Protein AF-A0A4V2ABT2-F1 (afdb_monomer_lite)

Radius of gyration: 16.02 Å; chains: 1; bounding box: 41×22×41 Å

Secondary structure (DSSP, 8-state):
------HHHHHHHHHHHHHHHHHHHHHHHHHHHHHHHHHHTT---HHHHHHHHHHHHHHHHHHHHHHHHHHHHTTPPPPTHHHHHHHHHHHHHHHHTGGGHHHHHHHHHHHHHHHHHHHH-

pLDDT: mean 80.33, std 8.68, range [45.38, 91.12]

Structure (mmCIF, N/CA/C/O backbone):
data_AF-A0A4V2ABT2-F1
#
_entry.id   AF-A0A4V2ABT2-F1
#
loop_
_atom_site.group_PDB
_atom_site.id
_atom_site.type_symbol
_atom_site.label_atom_id
_atom_site.label_alt_id
_atom_site.label_comp_id
_atom_site.label_asym_id
_atom_site.label_entity_id
_atom_site.label_seq_id
_atom_site.pdbx_PDB_ins_code
_atom_site.Cartn_x
_atom_site.Cartn_y
_atom_site.Cartn_z
_atom_site.occupancy
_atom_site.B_iso_or_equiv
_atom_site.auth_seq_id
_atom_site.auth_comp_id
_atom_site.auth_asym_id
_atom_site.auth_atom_id
_atom_site.pdbx_PDB_model_num
ATOM 1 N N . MET A 1 1 ? -20.644 8.570 15.330 1.00 45.38 1 MET A N 1
ATOM 2 C CA . MET A 1 1 ? -19.907 7.535 16.089 1.00 45.38 1 MET A CA 1
ATOM 3 C C . MET A 1 1 ? -19.224 6.595 15.109 1.00 45.38 1 MET A C 1
ATOM 5 O O . MET A 1 1 ? -19.894 6.134 14.195 1.00 45.38 1 MET A O 1
ATOM 9 N N . VAL A 1 2 ? -17.920 6.341 15.242 1.00 54.75 2 VAL A N 1
ATOM 10 C CA . VAL A 1 2 ? -17.276 5.230 14.516 1.00 54.75 2 VAL A CA 1
ATOM 11 C C . VAL A 1 2 ? -17.695 3.958 15.249 1.00 54.75 2 VAL A C 1
ATOM 13 O O . VAL A 1 2 ? -17.434 3.848 16.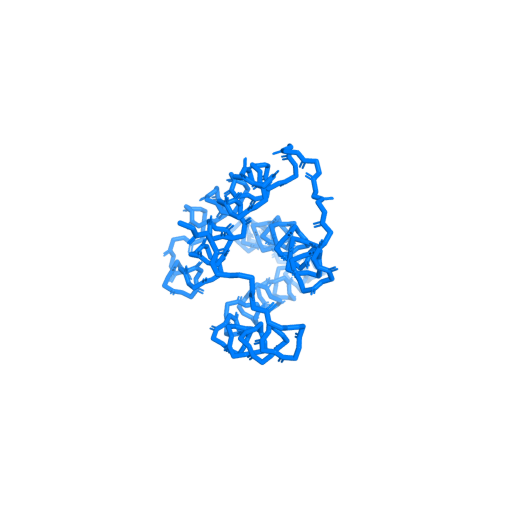444 1.00 54.75 2 VAL A O 1
ATOM 16 N N . LYS A 1 3 ? -18.412 3.040 14.587 1.00 57.53 3 LYS A N 1
ATOM 17 C CA . LYS A 1 3 ? -18.742 1.746 15.200 1.00 57.53 3 LYS A CA 1
ATOM 18 C C . LYS A 1 3 ? -17.431 1.011 15.474 1.00 57.53 3 LYS A C 1
ATOM 20 O O . LYS A 1 3 ? -16.663 0.753 14.551 1.00 57.53 3 LYS A O 1
ATOM 25 N N . ILE A 1 4 ? -17.172 0.706 16.742 1.00 63.09 4 ILE A N 1
ATOM 26 C CA . ILE A 1 4 ? -16.046 -0.134 17.139 1.00 63.09 4 ILE A CA 1
ATOM 27 C C . ILE A 1 4 ? -16.439 -1.563 16.767 1.00 63.09 4 ILE A C 1
ATOM 29 O O . ILE A 1 4 ? -17.226 -2.201 17.459 1.00 63.09 4 ILE A O 1
ATOM 33 N N . TYR A 1 5 ? -15.963 -2.032 15.616 1.00 66.62 5 TYR A N 1
ATOM 34 C CA . TYR A 1 5 ? -16.140 -3.423 15.209 1.00 66.62 5 TYR A CA 1
ATOM 35 C C . TYR A 1 5 ? -15.304 -4.338 16.103 1.00 66.62 5 TYR A C 1
ATOM 37 O O . TYR A 1 5 ? -14.188 -3.963 16.481 1.00 66.62 5 TYR A O 1
ATOM 45 N N . THR A 1 6 ? -15.830 -5.531 16.391 1.00 80.69 6 THR A N 1
ATOM 46 C CA . THR A 1 6 ? -15.072 -6.611 17.033 1.00 80.69 6 THR A CA 1
ATOM 47 C C . THR A 1 6 ? -13.847 -6.977 16.181 1.00 80.69 6 THR A C 1
ATOM 49 O O . THR A 1 6 ? -13.900 -6.837 14.952 1.00 80.69 6 THR A O 1
ATOM 52 N N . PRO A 1 7 ? -12.740 -7.430 16.796 1.00 76.38 7 PRO A N 1
ATOM 53 C CA . PRO A 1 7 ? -11.508 -7.765 16.075 1.00 76.38 7 PRO A CA 1
ATOM 54 C C . PRO A 1 7 ? -11.745 -8.789 14.952 1.00 76.38 7 PRO A C 1
ATOM 56 O O . PRO A 1 7 ? -11.297 -8.576 13.826 1.00 76.38 7 PRO A O 1
ATOM 59 N N . ASP A 1 8 ? -12.572 -9.813 15.193 1.00 81.19 8 ASP A N 1
ATOM 60 C CA . ASP A 1 8 ? -12.925 -10.830 14.188 1.00 81.19 8 ASP A CA 1
ATOM 61 C C . ASP A 1 8 ? -13.586 -10.243 12.934 1.00 81.19 8 ASP A C 1
ATOM 63 O O . ASP A 1 8 ? -13.349 -10.689 11.808 1.00 81.19 8 ASP A O 1
ATOM 67 N N . LEU A 1 9 ? -14.431 -9.226 13.112 1.00 85.69 9 LEU A N 1
ATOM 68 C CA . LEU A 1 9 ? -15.119 -8.573 12.006 1.00 85.69 9 LEU A CA 1
ATOM 69 C C . LEU A 1 9 ? -14.163 -7.673 11.212 1.00 85.69 9 LEU A C 1
ATOM 71 O O . LEU A 1 9 ? -14.255 -7.633 9.985 1.00 85.69 9 LEU A O 1
ATOM 75 N N . ARG A 1 10 ? -13.211 -7.002 11.877 1.00 82.69 10 ARG A N 1
ATOM 76 C CA . ARG A 1 10 ? -12.170 -6.209 11.198 1.00 82.69 10 ARG A CA 1
ATOM 77 C C . ARG A 1 10 ? -11.269 -7.083 10.338 1.00 82.69 10 ARG A C 1
ATOM 79 O O . ARG A 1 10 ? -10.990 -6.703 9.206 1.00 82.69 10 ARG A O 1
ATOM 86 N N . ILE A 1 11 ? -10.882 -8.263 10.824 1.00 87.56 11 ILE A N 1
ATOM 87 C CA . ILE A 1 11 ? -10.082 -9.223 10.048 1.00 87.56 11 ILE A CA 1
ATOM 88 C C . ILE A 1 11 ? -10.837 -9.653 8.785 1.00 87.56 11 ILE A C 1
ATOM 90 O O . ILE A 1 11 ? -10.279 -9.593 7.692 1.00 87.56 11 ILE A O 1
ATOM 94 N N . LYS A 1 12 ? -12.121 -10.016 8.898 1.00 88.31 12 LYS A N 1
ATOM 95 C CA . LYS A 1 12 ? -12.942 -10.420 7.739 1.00 88.31 12 LYS A CA 1
ATOM 96 C C . LYS A 1 12 ? -13.102 -9.300 6.711 1.00 88.31 12 LYS A C 1
ATOM 98 O O . LYS A 1 12 ? -12.951 -9.545 5.517 1.00 88.31 12 LYS A O 1
ATOM 103 N N . ILE A 1 13 ? -13.375 -8.077 7.170 1.00 88.31 13 ILE A N 1
ATOM 104 C CA . ILE A 1 13 ? -13.460 -6.895 6.298 1.00 88.31 13 ILE A CA 1
ATOM 105 C C . ILE A 1 13 ? -12.109 -6.642 5.625 1.00 88.31 13 ILE A C 1
ATOM 107 O O . ILE A 1 13 ? -12.062 -6.436 4.416 1.00 88.31 13 ILE A O 1
ATOM 111 N N . SER A 1 14 ? -11.019 -6.702 6.393 1.00 88.25 14 SER A N 1
ATOM 112 C CA . SER A 1 14 ? -9.660 -6.530 5.885 1.00 88.25 14 SER A CA 1
ATOM 113 C C . SER A 1 14 ? -9.362 -7.531 4.773 1.00 88.25 14 SER A C 1
ATOM 115 O O . SER A 1 14 ? -9.011 -7.124 3.671 1.00 88.25 14 SER A O 1
ATOM 117 N N . LEU A 1 15 ? -9.592 -8.825 5.016 1.00 88.94 15 LEU A N 1
ATOM 118 C CA . LEU A 1 15 ? -9.398 -9.880 4.021 1.00 88.94 15 LEU A CA 1
ATOM 119 C C . LEU A 1 15 ? -10.232 -9.633 2.761 1.00 88.94 15 LEU A C 1
ATOM 121 O O . LEU A 1 15 ? -9.695 -9.698 1.659 1.00 88.94 15 LEU A O 1
ATOM 125 N N . GLY A 1 16 ? -11.516 -9.297 2.914 1.00 89.56 16 GLY A N 1
ATOM 126 C CA . GLY A 1 16 ? -12.391 -8.986 1.783 1.00 89.56 16 GLY A CA 1
ATOM 127 C C . GLY A 1 16 ? -11.870 -7.822 0.936 1.00 89.56 16 GLY A C 1
ATOM 128 O O . GLY A 1 16 ? -11.843 -7.916 -0.288 1.00 89.56 16 GLY A O 1
ATOM 129 N N . ILE A 1 17 ? -11.391 -6.753 1.574 1.00 89.12 17 ILE A N 1
ATOM 130 C CA . ILE A 1 17 ? -10.810 -5.602 0.871 1.00 89.12 17 ILE A CA 1
ATOM 131 C C . ILE A 1 17 ? -9.477 -5.980 0.214 1.00 89.12 17 ILE A C 1
ATOM 133 O O . ILE A 1 17 ? -9.245 -5.622 -0.939 1.00 89.12 17 ILE A O 1
ATOM 137 N N . TRP A 1 18 ? -8.625 -6.753 0.891 1.00 89.88 18 TRP A N 1
ATOM 138 C CA . TRP A 1 18 ? -7.358 -7.238 0.339 1.00 89.88 18 TRP A CA 1
ATOM 139 C C . TRP A 1 18 ? -7.549 -8.101 -0.910 1.00 89.88 18 TRP A C 1
ATOM 141 O O . TRP A 1 18 ? -6.776 -7.956 -1.855 1.00 89.88 18 TRP A O 1
ATOM 151 N N . PHE A 1 19 ? -8.603 -8.918 -0.972 1.00 90.62 19 PHE A N 1
ATOM 152 C CA . PHE A 1 19 ? -8.967 -9.652 -2.190 1.00 90.62 19 PHE A CA 1
ATOM 153 C C . PHE A 1 19 ? -9.279 -8.720 -3.366 1.00 90.62 19 PHE A C 1
ATOM 155 O O . PHE A 1 19 ? -8.850 -8.987 -4.487 1.00 90.62 19 PHE A O 1
ATOM 162 N N . VAL A 1 20 ? -9.973 -7.606 -3.118 1.00 88.50 20 VAL A N 1
ATOM 163 C CA . VAL A 1 20 ? -10.273 -6.596 -4.150 1.00 88.50 20 VAL A CA 1
ATOM 164 C C . VAL A 1 20 ? -9.019 -5.805 -4.544 1.00 88.50 20 VAL A C 1
ATOM 166 O O . VAL A 1 20 ? -8.867 -5.412 -5.698 1.00 88.50 20 VAL A O 1
ATOM 169 N N . CYS A 1 21 ? -8.096 -5.596 -3.605 1.00 88.38 21 CYS A N 1
ATOM 170 C CA . CYS A 1 21 ? -6.818 -4.922 -3.832 1.00 88.38 21 CYS A CA 1
ATOM 171 C C . CYS A 1 21 ? -5.774 -5.812 -4.535 1.00 88.38 21 CYS A C 1
ATOM 173 O O . CYS A 1 21 ? -4.824 -5.289 -5.119 1.00 88.38 21 CYS A O 1
ATOM 175 N N . LEU A 1 22 ? -5.937 -7.139 -4.510 1.00 87.38 22 LEU A N 1
ATOM 176 C CA . LEU A 1 22 ? -4.960 -8.105 -5.022 1.00 87.38 22 LEU A CA 1
ATOM 177 C C . LEU A 1 22 ? -4.565 -7.881 -6.496 1.00 87.38 22 LEU A C 1
ATOM 179 O O . LEU A 1 22 ? -3.367 -7.894 -6.777 1.00 87.38 22 LEU A O 1
ATOM 183 N N . PRO A 1 23 ? -5.494 -7.622 -7.442 1.00 86.12 23 PRO A N 1
ATOM 184 C CA . PRO A 1 23 ? -5.130 -7.362 -8.836 1.00 86.12 23 PRO A CA 1
ATOM 185 C C . PRO A 1 23 ? -4.196 -6.158 -8.984 1.00 86.12 23 PRO A C 1
ATOM 187 O O . PRO A 1 23 ? -3.253 -6.192 -9.766 1.00 86.12 23 PRO A O 1
ATOM 190 N N . SER A 1 24 ? -4.420 -5.117 -8.182 1.00 84.12 24 SER A N 1
ATOM 191 C CA . SER A 1 24 ? -3.578 -3.921 -8.144 1.00 84.12 24 SER A CA 1
ATOM 192 C C . SER A 1 24 ? -2.158 -4.235 -7.690 1.00 84.12 24 SER A C 1
ATOM 194 O O . SER A 1 24 ? -1.184 -3.841 -8.331 1.00 84.12 24 SER A O 1
ATOM 196 N N . LEU A 1 25 ? -2.042 -5.014 -6.610 1.00 84.56 25 LEU A N 1
ATOM 197 C CA . LEU A 1 25 ? -0.754 -5.446 -6.081 1.00 84.56 25 LEU A CA 1
ATOM 198 C C . LEU A 1 25 ? -0.003 -6.306 -7.106 1.00 84.56 25 LEU A C 1
ATOM 200 O O . LEU A 1 25 ? 1.194 -6.114 -7.310 1.00 84.56 25 LEU A O 1
ATOM 204 N N . LEU A 1 26 ? -0.706 -7.213 -7.791 1.00 85.06 26 LEU A N 1
ATOM 205 C CA . LEU A 1 26 ? -0.124 -8.047 -8.843 1.00 85.06 26 LEU A CA 1
ATOM 206 C C . LEU A 1 26 ? 0.412 -7.208 -10.006 1.00 85.06 26 LEU A C 1
ATOM 208 O O . LEU A 1 26 ? 1.520 -7.471 -10.464 1.00 85.06 26 LEU A O 1
ATOM 212 N N . VAL A 1 27 ? -0.310 -6.173 -10.446 1.00 81.88 27 VAL A N 1
ATOM 213 C CA . VAL A 1 27 ? 0.174 -5.256 -11.494 1.00 81.88 27 VAL A CA 1
ATOM 214 C C . VAL A 1 27 ? 1.460 -4.546 -11.056 1.00 81.88 27 VAL A C 1
ATOM 216 O O . VAL A 1 27 ? 2.419 -4.507 -11.828 1.00 81.88 27 VAL A O 1
ATOM 219 N N . SER A 1 28 ? 1.532 -4.054 -9.814 1.00 80.00 28 SER A N 1
ATOM 220 C CA . SER A 1 28 ? 2.756 -3.447 -9.266 1.00 80.00 28 SER A CA 1
ATOM 221 C C . SER A 1 28 ? 3.937 -4.428 -9.233 1.00 80.00 28 SER A C 1
ATOM 223 O O . SER A 1 28 ? 5.052 -4.057 -9.603 1.00 80.00 28 SER A O 1
ATOM 225 N N . VAL A 1 29 ? 3.710 -5.681 -8.824 1.00 83.44 29 VAL A N 1
ATOM 226 C CA . VAL A 1 29 ? 4.761 -6.714 -8.728 1.00 83.44 29 VAL A CA 1
ATOM 227 C C . VAL A 1 29 ? 5.227 -7.183 -10.108 1.00 83.44 29 VAL A C 1
ATOM 229 O O . VAL A 1 29 ? 6.429 -7.292 -10.346 1.00 83.44 29 VAL A O 1
ATOM 232 N N . VAL A 1 30 ? 4.305 -7.429 -11.038 1.00 83.12 30 VAL A N 1
ATOM 233 C CA . VAL A 1 30 ? 4.648 -7.814 -12.415 1.00 83.12 30 VAL A CA 1
ATOM 234 C C . VAL A 1 30 ? 5.397 -6.677 -13.107 1.00 83.12 30 VAL A C 1
ATOM 236 O O . VAL A 1 30 ? 6.430 -6.916 -13.730 1.00 83.12 30 VAL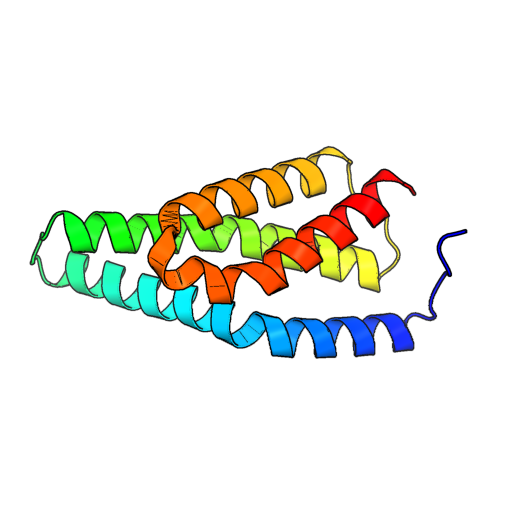 A O 1
ATOM 239 N N . GLY A 1 31 ? 4.942 -5.433 -12.943 1.00 76.62 31 GLY A N 1
ATOM 240 C CA . GLY A 1 31 ? 5.632 -4.261 -13.477 1.00 76.62 31 GLY A CA 1
ATOM 241 C C . GLY A 1 31 ? 7.047 -4.087 -12.911 1.00 76.62 31 GLY A C 1
ATOM 242 O O . GLY A 1 31 ? 7.971 -3.785 -13.665 1.00 76.62 31 GLY A O 1
ATOM 243 N N . LEU A 1 32 ? 7.255 -4.377 -11.618 1.00 79.25 32 LEU A N 1
ATOM 244 C CA . LEU A 1 32 ? 8.593 -4.441 -11.023 1.00 79.25 32 LEU A CA 1
ATOM 245 C C . LEU A 1 32 ? 9.465 -5.491 -11.726 1.00 79.25 32 LEU A C 1
ATOM 247 O O . LEU A 1 32 ? 10.584 -5.179 -12.127 1.00 79.25 32 LEU A O 1
ATOM 251 N N . MET A 1 33 ? 8.974 -6.727 -11.866 1.00 82.31 33 MET A N 1
ATOM 252 C CA . MET A 1 33 ? 9.741 -7.822 -12.474 1.00 82.31 33 MET A CA 1
ATOM 253 C C . MET A 1 33 ? 10.131 -7.510 -13.919 1.00 82.31 33 MET A C 1
ATOM 255 O O . MET A 1 33 ? 11.279 -7.731 -14.303 1.00 82.31 33 MET A O 1
ATOM 259 N N . LEU A 1 34 ? 9.204 -6.949 -14.699 1.00 77.62 34 LEU A N 1
ATOM 260 C CA . LEU A 1 34 ? 9.462 -6.519 -16.073 1.00 77.62 34 LEU A CA 1
ATOM 261 C C . LEU A 1 34 ? 10.487 -5.378 -16.126 1.00 77.62 34 LEU A C 1
ATOM 263 O O . LEU A 1 34 ? 11.401 -5.419 -16.948 1.00 77.62 34 LEU A O 1
ATOM 267 N N . GLY A 1 35 ? 10.391 -4.401 -15.220 1.00 74.62 35 GLY A N 1
ATOM 268 C CA . GLY A 1 35 ? 11.359 -3.308 -15.113 1.00 74.62 35 GLY A CA 1
ATOM 269 C C . GLY A 1 35 ? 12.767 -3.786 -14.755 1.00 74.62 35 GLY A C 1
ATOM 270 O O . GLY A 1 35 ? 13.743 -3.383 -15.386 1.00 74.62 35 GLY A O 1
ATOM 271 N N . VAL A 1 36 ? 12.883 -4.695 -13.783 1.00 80.94 36 VAL A N 1
ATOM 272 C CA . VAL A 1 36 ? 14.166 -5.307 -13.404 1.00 80.94 36 VAL A CA 1
ATOM 273 C C . VAL A 1 36 ? 14.733 -6.136 -14.559 1.00 80.94 36 VAL A C 1
ATOM 275 O O . VAL A 1 36 ? 15.911 -5.994 -14.882 1.00 80.94 36 VAL A O 1
ATOM 278 N N . ALA A 1 37 ? 13.913 -6.955 -15.223 1.00 80.00 37 ALA A N 1
ATOM 279 C CA . ALA A 1 37 ? 14.341 -7.749 -16.375 1.00 80.00 37 ALA A CA 1
ATOM 280 C C . ALA A 1 37 ? 14.864 -6.869 -17.524 1.00 80.00 37 ALA A C 1
ATOM 282 O O . ALA A 1 37 ? 15.908 -7.178 -18.105 1.00 80.00 37 ALA A O 1
ATOM 283 N N . ALA A 1 38 ? 14.204 -5.739 -17.800 1.00 74.12 38 ALA A N 1
ATOM 284 C CA . ALA A 1 38 ? 14.659 -4.772 -18.797 1.00 74.12 38 ALA A CA 1
ATOM 285 C C . ALA A 1 38 ? 16.047 -4.201 -18.448 1.00 74.12 38 ALA A C 1
ATOM 287 O O . ALA A 1 38 ? 16.945 -4.228 -19.292 1.00 74.12 38 ALA A O 1
ATOM 288 N N . ILE A 1 39 ? 16.268 -3.798 -17.190 1.00 73.88 39 ILE A N 1
ATOM 289 C CA . ILE A 1 39 ? 17.567 -3.290 -16.709 1.00 73.88 39 ILE A CA 1
ATOM 290 C C . ILE A 1 39 ? 18.669 -4.350 -16.863 1.00 73.88 39 ILE A C 1
ATOM 292 O O . ILE A 1 39 ? 19.747 -4.060 -17.387 1.00 73.88 39 ILE A O 1
ATOM 296 N N . VAL A 1 40 ? 18.400 -5.589 -16.437 1.00 81.06 40 VAL A N 1
ATOM 297 C CA . VAL A 1 40 ? 19.365 -6.703 -16.493 1.00 81.06 40 VAL A CA 1
ATOM 298 C C . VAL A 1 40 ? 19.724 -7.063 -17.937 1.00 81.06 40 VAL A C 1
ATOM 300 O O . VAL A 1 40 ? 20.886 -7.343 -18.234 1.00 81.06 40 VAL A O 1
ATOM 303 N N . SER A 1 41 ? 18.755 -7.011 -18.852 1.00 79.00 41 SER A N 1
ATOM 304 C CA . SER A 1 41 ? 18.956 -7.343 -20.268 1.00 79.00 41 SER A CA 1
ATOM 305 C C . SER A 1 41 ? 19.781 -6.311 -21.055 1.00 79.00 41 SER A C 1
ATOM 307 O O . SER A 1 41 ? 20.068 -6.535 -22.230 1.00 79.00 41 SER A O 1
ATOM 309 N N . LYS A 1 42 ? 20.167 -5.179 -20.437 1.00 70.56 42 LYS A N 1
ATOM 310 C CA . LYS A 1 42 ? 20.803 -4.012 -21.085 1.00 70.56 42 LYS A CA 1
ATOM 311 C C . LYS A 1 42 ? 20.007 -3.424 -22.260 1.00 70.56 42 LYS A C 1
ATOM 313 O O . LYS A 1 42 ? 20.521 -2.552 -22.960 1.00 70.56 42 LYS A O 1
ATOM 318 N N . GLN A 1 43 ? 18.756 -3.836 -22.457 1.00 67.00 43 GLN A N 1
ATOM 319 C CA . GLN A 1 43 ? 17.814 -3.150 -23.332 1.00 67.00 43 GLN A CA 1
ATOM 320 C C . GLN A 1 43 ? 17.311 -1.907 -22.595 1.00 67.00 43 GLN A C 1
ATOM 322 O O . GLN A 1 43 ? 16.233 -1.891 -22.005 1.00 67.00 43 GLN A O 1
ATOM 327 N N . PHE A 1 44 ? 18.150 -0.870 -22.579 1.00 64.06 44 PHE A N 1
ATOM 328 C CA . PHE A 1 44 ? 17.814 0.440 -22.028 1.00 64.06 44 PHE A CA 1
ATOM 329 C C . PHE A 1 44 ? 16.874 1.176 -22.985 1.00 64.06 44 PHE A C 1
ATOM 331 O O . PHE A 1 44 ? 17.245 2.137 -23.655 1.00 64.06 44 PHE A O 1
ATOM 338 N N . ASP A 1 45 ? 15.634 0.707 -23.048 1.00 72.25 45 ASP A N 1
ATOM 339 C CA . ASP A 1 45 ? 14.536 1.565 -23.453 1.00 72.25 45 ASP A CA 1
ATOM 340 C C . ASP A 1 45 ? 14.194 2.466 -22.256 1.00 72.25 45 ASP A C 1
ATOM 342 O O . ASP A 1 45 ? 13.845 1.987 -21.170 1.00 72.25 45 ASP A O 1
ATOM 346 N N . ASN A 1 46 ? 14.322 3.783 -22.440 1.00 73.81 46 ASN A N 1
ATOM 347 C CA . ASN A 1 46 ? 13.997 4.777 -21.414 1.00 73.81 46 ASN A CA 1
ATOM 348 C C . ASN A 1 46 ? 12.576 4.578 -20.864 1.00 73.81 46 ASN A C 1
ATOM 350 O O . ASN A 1 46 ? 12.337 4.820 -19.680 1.00 73.81 46 ASN A O 1
ATOM 354 N N . SER A 1 47 ? 11.642 4.095 -21.688 1.00 72.56 47 SER A N 1
ATOM 355 C CA . SER A 1 47 ? 10.270 3.813 -21.260 1.00 72.56 47 SER A CA 1
ATOM 356 C C . SER A 1 47 ? 10.186 2.639 -20.273 1.00 72.56 47 SER A C 1
ATOM 358 O O . SER A 1 47 ? 9.492 2.737 -19.257 1.00 72.56 47 SER A O 1
ATOM 360 N N . ALA A 1 48 ? 10.941 1.562 -20.505 1.00 70.62 48 ALA A N 1
ATOM 361 C CA . ALA A 1 48 ? 10.979 0.386 -19.637 1.00 70.62 48 ALA A CA 1
ATOM 362 C C . ALA A 1 48 ? 11.659 0.693 -18.296 1.00 70.62 48 ALA A C 1
ATOM 364 O O . ALA A 1 48 ? 11.175 0.268 -17.244 1.00 70.62 48 ALA A O 1
ATOM 365 N N . PHE A 1 49 ? 12.729 1.496 -18.316 1.00 72.81 49 PHE A N 1
ATOM 366 C CA . PHE A 1 49 ? 13.391 1.970 -17.100 1.00 72.81 49 PHE A CA 1
ATOM 367 C C . PHE A 1 49 ? 12.461 2.844 -16.244 1.00 72.81 49 PHE A C 1
ATOM 369 O O . PHE A 1 49 ? 12.310 2.596 -15.046 1.00 72.81 49 PHE A O 1
ATOM 376 N N . LEU A 1 50 ? 11.789 3.830 -16.854 1.00 74.19 50 LEU A N 1
ATOM 377 C CA . LEU A 1 50 ? 10.835 4.700 -16.154 1.00 74.19 50 LEU A CA 1
ATOM 378 C C . LEU A 1 50 ? 9.641 3.913 -15.600 1.00 74.19 50 LEU A C 1
ATOM 380 O O . LEU A 1 50 ? 9.211 4.168 -14.475 1.00 74.19 50 LEU A O 1
ATOM 384 N N . THR A 1 51 ? 9.145 2.926 -16.349 1.00 72.12 51 THR A N 1
ATOM 385 C CA . THR A 1 51 ? 8.065 2.036 -15.895 1.00 72.12 51 THR A CA 1
ATOM 386 C C . THR A 1 51 ? 8.511 1.187 -14.706 1.00 72.12 51 THR A C 1
ATOM 388 O O . THR A 1 51 ? 7.811 1.130 -13.696 1.00 72.12 51 THR A O 1
ATOM 391 N N . GLY A 1 52 ? 9.706 0.592 -14.772 1.00 70.75 52 GLY A N 1
ATOM 392 C CA . G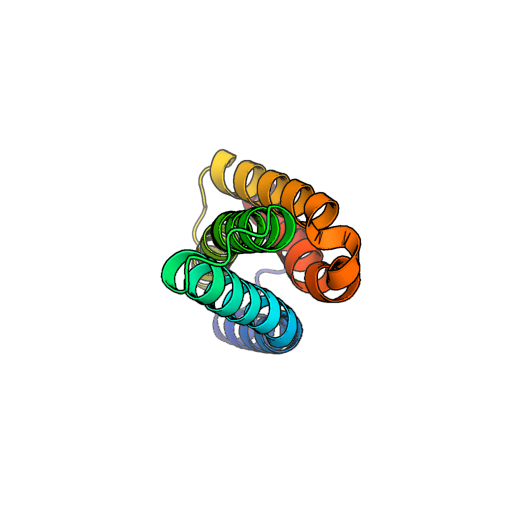LY A 1 52 ? 10.283 -0.162 -13.661 1.00 70.75 52 GLY A CA 1
ATOM 393 C C . GLY A 1 52 ? 10.455 0.687 -12.401 1.00 70.75 52 GLY A C 1
ATOM 394 O O . GLY A 1 52 ? 10.077 0.259 -11.310 1.00 70.75 52 GLY A O 1
ATOM 395 N N . LEU A 1 53 ? 10.948 1.919 -12.553 1.00 75.19 53 LEU A N 1
ATOM 396 C CA . LEU A 1 53 ? 11.097 2.863 -11.448 1.00 75.19 53 LEU A CA 1
ATOM 397 C C . LEU A 1 53 ? 9.739 3.256 -10.844 1.00 75.19 53 LEU A C 1
ATOM 399 O O . LEU A 1 53 ? 9.593 3.249 -9.622 1.00 75.19 53 LEU A O 1
ATOM 403 N N . ALA A 1 54 ? 8.731 3.533 -11.676 1.00 74.44 54 ALA A N 1
ATOM 404 C CA . ALA A 1 54 ? 7.374 3.827 -11.217 1.00 74.44 54 ALA A CA 1
ATOM 405 C C . ALA A 1 54 ? 6.768 2.648 -10.435 1.00 74.44 54 ALA A C 1
ATOM 407 O O . ALA A 1 54 ? 6.156 2.851 -9.385 1.00 74.44 54 ALA A O 1
ATOM 408 N N . CYS A 1 55 ? 6.995 1.409 -10.883 1.00 74.12 55 CYS A N 1
ATOM 409 C CA . CYS A 1 55 ? 6.547 0.213 -10.172 1.00 74.12 55 CYS A CA 1
ATOM 410 C C . CYS A 1 55 ? 7.268 0.024 -8.829 1.00 74.12 55 CYS A C 1
ATOM 412 O O . CYS A 1 55 ? 6.598 -0.268 -7.839 1.00 74.12 55 CYS A O 1
ATOM 414 N N . ILE A 1 56 ? 8.585 0.263 -8.750 1.00 76.38 56 ILE A N 1
ATOM 415 C CA . ILE A 1 56 ? 9.337 0.249 -7.478 1.00 76.38 56 ILE A CA 1
ATOM 416 C C . ILE A 1 56 ? 8.758 1.277 -6.505 1.00 76.38 56 ILE A C 1
ATOM 418 O O . ILE A 1 56 ? 8.444 0.948 -5.360 1.00 76.38 56 ILE A O 1
ATOM 422 N N . ILE A 1 57 ? 8.580 2.515 -6.967 1.00 80.75 57 ILE A N 1
ATOM 423 C CA . ILE A 1 57 ? 8.042 3.605 -6.148 1.00 80.75 57 ILE A CA 1
ATOM 424 C C . ILE A 1 57 ? 6.620 3.268 -5.677 1.00 80.75 57 ILE A C 1
ATOM 426 O O . ILE A 1 57 ? 6.283 3.546 -4.526 1.00 80.75 57 ILE A O 1
ATOM 430 N N . SER A 1 58 ? 5.818 2.587 -6.506 1.00 78.81 58 SER A N 1
ATOM 431 C CA . SER A 1 58 ? 4.449 2.178 -6.160 1.00 78.81 58 SER A CA 1
ATOM 432 C C . SER A 1 58 ? 4.356 1.207 -4.979 1.00 78.81 58 SER A C 1
ATOM 434 O O . SER A 1 58 ? 3.326 1.173 -4.306 1.00 78.81 58 SER A O 1
ATOM 436 N N . LEU A 1 59 ? 5.423 0.463 -4.663 1.00 82.75 59 LEU A N 1
ATOM 437 C CA . LEU A 1 59 ? 5.453 -0.460 -3.521 1.00 82.75 59 LEU A CA 1
ATOM 438 C C . LEU A 1 59 ? 5.530 0.265 -2.176 1.00 82.75 59 LEU A C 1
ATOM 440 O O . LEU A 1 59 ? 5.080 -0.269 -1.163 1.00 82.75 59 LEU A O 1
ATOM 444 N N . ILE A 1 60 ? 6.054 1.492 -2.150 1.00 86.62 60 ILE A N 1
ATOM 445 C CA . ILE A 1 60 ? 6.157 2.282 -0.920 1.00 86.62 60 ILE A CA 1
ATOM 446 C C . ILE A 1 60 ? 4.753 2.547 -0.332 1.00 86.62 60 ILE A C 1
ATOM 448 O O . ILE A 1 60 ? 4.530 2.175 0.823 1.00 86.62 60 ILE A O 1
ATOM 452 N N . PRO A 1 61 ? 3.769 3.091 -1.083 1.00 85.38 61 PRO A N 1
ATOM 453 C CA . PRO A 1 61 ? 2.388 3.213 -0.614 1.00 85.38 61 PRO A CA 1
ATOM 454 C C . PRO A 1 61 ? 1.766 1.904 -0.114 1.00 85.38 61 PRO A C 1
ATOM 456 O O . PRO A 1 61 ? 1.020 1.930 0.864 1.00 85.38 61 PRO A O 1
ATOM 459 N N . TRP A 1 62 ? 2.082 0.761 -0.735 1.00 88.06 62 TRP A N 1
ATOM 460 C CA . TRP A 1 62 ? 1.589 -0.544 -0.280 1.00 88.06 62 TRP A CA 1
ATOM 461 C C . TRP A 1 62 ? 2.074 -0.880 1.127 1.00 88.06 62 TRP A C 1
ATOM 463 O O . TRP A 1 62 ? 1.277 -1.321 1.952 1.00 88.06 62 TRP A O 1
ATOM 473 N N . MET A 1 63 ? 3.342 -0.610 1.441 1.00 88.94 63 MET A N 1
ATOM 474 C CA . MET A 1 63 ? 3.881 -0.827 2.788 1.00 88.94 63 MET A CA 1
ATOM 475 C C . MET A 1 63 ? 3.160 0.032 3.833 1.00 88.94 63 MET A C 1
ATOM 477 O O . MET A 1 63 ? 2.811 -0.460 4.908 1.00 88.94 63 MET A O 1
ATOM 481 N N . PHE A 1 64 ? 2.863 1.294 3.502 1.00 89.50 64 PHE A N 1
ATOM 482 C CA . PHE A 1 64 ? 2.053 2.162 4.361 1.00 89.50 64 PHE A CA 1
ATOM 483 C C . PHE A 1 64 ? 0.625 1.635 4.525 1.00 89.50 64 PHE A C 1
ATOM 485 O O . PHE A 1 64 ? 0.104 1.635 5.640 1.00 89.50 64 PHE A O 1
ATOM 492 N N . LEU A 1 65 ? 0.002 1.159 3.445 1.00 89.25 65 LEU A N 1
ATOM 493 C CA . LEU A 1 65 ? -1.345 0.592 3.476 1.00 89.25 65 LEU A CA 1
ATOM 494 C C . LEU A 1 65 ? -1.420 -0.652 4.368 1.00 89.25 65 LEU A C 1
ATOM 496 O O . LEU A 1 65 ? -2.316 -0.740 5.208 1.00 89.25 65 LEU A O 1
ATOM 500 N N . ILE A 1 66 ? -0.453 -1.566 4.242 1.00 91.12 66 ILE A N 1
ATOM 501 C CA . ILE A 1 66 ? -0.316 -2.746 5.111 1.00 91.12 66 ILE A CA 1
ATOM 502 C C . ILE A 1 66 ? -0.168 -2.304 6.563 1.00 91.12 66 ILE A C 1
ATOM 504 O O . ILE A 1 66 ? -0.904 -2.772 7.428 1.00 91.12 66 ILE A O 1
ATOM 508 N N . HIS A 1 67 ? 0.737 -1.366 6.836 1.00 91.00 67 HIS A N 1
ATOM 509 C CA . HIS A 1 67 ? 0.994 -0.912 8.197 1.00 91.00 67 HIS A CA 1
ATOM 510 C C . HIS A 1 67 ? -0.241 -0.261 8.842 1.00 91.00 67 HIS A C 1
ATOM 512 O O . HIS A 1 67 ? -0.606 -0.595 9.971 1.00 91.00 67 HIS A O 1
ATOM 518 N N . MET A 1 68 ? -0.931 0.618 8.109 1.00 89.31 68 MET A N 1
ATOM 519 C CA . MET A 1 68 ? -2.188 1.225 8.555 1.00 89.31 68 MET A CA 1
ATOM 520 C C . MET A 1 68 ? -3.278 0.183 8.798 1.00 89.31 68 MET A C 1
ATOM 522 O O . MET A 1 68 ? -4.046 0.317 9.753 1.00 89.31 68 MET A O 1
ATOM 526 N N . ASN A 1 69 ? -3.353 -0.836 7.940 1.00 91.06 69 ASN A N 1
ATOM 527 C CA . ASN A 1 69 ? -4.337 -1.900 8.039 1.00 91.06 69 ASN A CA 1
ATOM 528 C C . ASN A 1 69 ? -4.097 -2.803 9.254 1.00 91.06 69 ASN A C 1
ATOM 530 O O . ASN A 1 69 ? -5.043 -3.055 9.993 1.00 91.06 69 ASN A O 1
ATOM 534 N N . VAL A 1 70 ? -2.855 -3.226 9.500 1.00 90.19 70 VAL A N 1
ATOM 535 C CA . VAL A 1 70 ? -2.493 -4.031 10.680 1.00 90.19 70 VAL A CA 1
ATOM 536 C C . VAL A 1 70 ? -2.858 -3.282 11.957 1.00 90.19 70 VAL A C 1
ATOM 538 O O . VAL A 1 70 ? -3.626 -3.786 12.768 1.00 90.19 70 VAL A O 1
ATOM 541 N N . LYS A 1 71 ? -2.437 -2.019 12.084 1.00 89.75 71 LYS A N 1
ATOM 542 C CA . LYS A 1 71 ? -2.775 -1.198 13.258 1.00 89.75 71 LYS A CA 1
ATOM 543 C C . LYS A 1 71 ? -4.275 -0.953 13.406 1.00 89.75 71 LYS A C 1
ATOM 545 O O . LYS A 1 71 ? -4.783 -0.879 14.520 1.00 89.75 71 LYS A O 1
ATOM 550 N N . TRP A 1 72 ? -5.005 -0.865 12.297 1.00 89.50 72 TRP A N 1
ATOM 551 C CA . TRP A 1 72 ? -6.463 -0.795 12.330 1.00 89.50 72 TRP A CA 1
ATOM 552 C C . TRP A 1 72 ? -7.107 -2.101 12.817 1.00 89.50 72 TRP A C 1
ATOM 554 O O . TRP A 1 72 ? -8.067 -2.048 13.590 1.00 89.50 72 TRP A O 1
ATOM 564 N N . VAL A 1 73 ? -6.590 -3.262 12.403 1.00 87.75 73 VAL A N 1
ATOM 565 C CA . VAL A 1 73 ? -7.042 -4.579 12.883 1.00 87.75 73 VAL A CA 1
ATOM 566 C C . VAL A 1 73 ? -6.755 -4.732 14.378 1.00 87.75 73 VAL A C 1
ATOM 568 O O . VAL A 1 73 ? -7.671 -5.068 15.128 1.00 87.75 73 VAL A O 1
ATOM 571 N N . ASP A 1 74 ? -5.548 -4.369 14.811 1.00 87.25 74 ASP A N 1
ATOM 572 C CA . ASP A 1 74 ? -5.101 -4.430 16.212 1.00 87.25 74 ASP A CA 1
ATOM 573 C C . ASP A 1 74 ? -5.739 -3.345 17.098 1.00 87.25 74 ASP A C 1
ATOM 575 O O . ASP A 1 74 ? -5.563 -3.329 18.314 1.00 87.25 74 ASP A O 1
ATOM 579 N N . ASN A 1 75 ? -6.517 -2.435 16.500 1.00 84.06 75 ASN A N 1
ATOM 580 C CA . ASN A 1 75 ? -7.151 -1.300 17.169 1.00 84.06 75 ASN A CA 1
ATOM 581 C C . ASN A 1 75 ? -6.149 -0.378 17.895 1.00 84.06 75 ASN A C 1
ATOM 583 O O . ASN A 1 75 ? -6.478 0.254 18.902 1.00 84.06 75 ASN A O 1
ATOM 587 N N . GLU A 1 76 ? -4.941 -0.270 17.354 1.00 83.94 76 GLU A N 1
ATOM 588 C CA . GLU A 1 76 ? -3.881 0.593 17.856 1.00 83.94 76 GLU A CA 1
ATOM 589 C C . GLU A 1 76 ? -3.846 1.931 17.112 1.00 83.94 76 GLU A C 1
ATOM 591 O O . GLU A 1 76 ? -4.116 2.014 15.909 1.00 83.94 76 GLU A O 1
ATOM 596 N N . LYS A 1 77 ? -3.473 2.998 17.827 1.00 79.62 77 LYS A N 1
ATOM 597 C CA . LYS A 1 77 ? -3.308 4.320 17.218 1.00 79.62 77 LYS A CA 1
ATOM 598 C C . LYS A 1 77 ? -1.977 4.423 16.490 1.00 79.62 77 LYS A C 1
ATOM 600 O O . LYS A 1 77 ? -0.930 4.036 17.006 1.00 79.62 77 LYS A O 1
ATOM 605 N N . LEU A 1 78 ? -2.023 5.047 15.323 1.00 84.81 78 LEU A N 1
ATOM 606 C CA . LEU A 1 78 ? -0.852 5.425 14.549 1.00 84.81 78 LEU A CA 1
ATOM 607 C C . LEU A 1 78 ? -0.549 6.915 14.704 1.00 84.81 78 LEU A C 1
ATOM 609 O O . LEU A 1 78 ? -1.440 7.739 14.908 1.00 84.81 78 LEU A O 1
ATOM 613 N N . SER A 1 79 ? 0.727 7.278 14.571 1.00 82.75 79 SER A N 1
ATOM 614 C CA . SER A 1 79 ? 1.118 8.683 14.456 1.00 82.75 79 SER A CA 1
ATOM 615 C C . SER A 1 79 ? 0.456 9.304 13.226 1.00 82.75 79 SER A C 1
ATOM 617 O O . SER A 1 79 ? 0.501 8.718 12.146 1.00 82.75 79 SER A O 1
ATOM 619 N N . LYS A 1 80 ? -0.116 10.506 13.376 1.00 79.75 80 LYS A N 1
ATOM 620 C CA . LYS A 1 80 ? -0.914 11.206 12.348 1.00 79.75 80 LYS A CA 1
ATOM 621 C C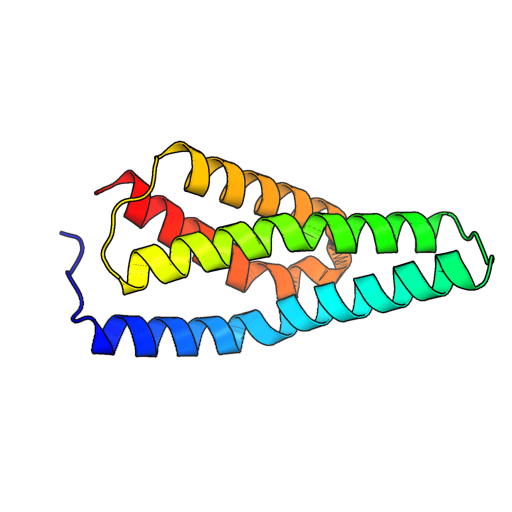 . LYS A 1 80 ? -0.179 11.415 11.018 1.00 79.75 80 LYS A C 1
ATOM 623 O O . LYS A 1 80 ? -0.818 11.546 9.981 1.00 79.75 80 LYS A O 1
ATOM 628 N N . TRP A 1 81 ? 1.151 11.425 11.037 1.00 82.69 81 TRP A N 1
ATOM 629 C CA . TRP A 1 81 ? 1.987 11.628 9.852 1.00 82.69 81 TRP A CA 1
ATOM 630 C C . TRP A 1 81 ? 1.970 10.440 8.890 1.00 82.69 81 TRP A C 1
ATOM 632 O O . TRP A 1 81 ? 1.931 10.627 7.678 1.00 82.69 81 TRP A O 1
ATOM 642 N N . ILE A 1 82 ? 1.956 9.218 9.419 1.00 84.94 82 ILE A N 1
ATOM 643 C CA . ILE A 1 82 ? 2.032 7.983 8.632 1.00 84.94 82 ILE A CA 1
ATOM 644 C C . ILE A 1 82 ? 0.837 7.825 7.673 1.00 84.94 82 ILE A C 1
ATOM 646 O O . ILE A 1 82 ? 1.079 7.602 6.485 1.00 84.94 82 ILE A O 1
ATOM 650 N N . PRO A 1 83 ? -0.432 7.987 8.104 1.00 83.56 83 PRO A N 1
ATOM 651 C CA . PRO A 1 83 ? -1.563 7.882 7.192 1.00 83.56 83 PRO A CA 1
ATOM 652 C C . PRO A 1 83 ? -1.605 8.991 6.140 1.00 83.56 83 PRO A C 1
ATOM 654 O O . PRO A 1 83 ? -1.996 8.737 5.001 1.00 83.56 83 PRO A O 1
ATOM 657 N N . VAL A 1 84 ? -1.168 10.205 6.488 1.00 83.94 84 VAL A N 1
ATOM 658 C CA . VAL A 1 84 ? -1.118 11.335 5.549 1.00 83.94 84 VAL A CA 1
ATOM 659 C C . VAL A 1 84 ? -0.066 11.085 4.470 1.00 83.94 84 VAL A C 1
ATOM 661 O O . VAL A 1 84 ? -0.384 11.151 3.285 1.00 83.94 84 VAL A O 1
ATOM 664 N N . ILE A 1 85 ? 1.159 10.727 4.865 1.00 86.12 85 ILE A N 1
ATOM 665 C CA . ILE A 1 85 ? 2.256 10.440 3.931 1.00 86.12 85 ILE A CA 1
ATOM 666 C C . ILE A 1 85 ? 1.894 9.254 3.031 1.00 86.12 85 ILE A C 1
ATOM 668 O O . ILE A 1 85 ? 2.022 9.355 1.813 1.00 86.12 85 ILE A O 1
ATOM 672 N N . GLY A 1 86 ? 1.378 8.162 3.606 1.00 80.94 86 GLY A N 1
ATOM 673 C CA . GLY A 1 86 ? 0.971 6.982 2.842 1.00 80.94 86 GLY A CA 1
ATOM 674 C C . GLY A 1 86 ? -0.097 7.290 1.788 1.00 80.94 86 GLY A C 1
ATOM 675 O O . GLY A 1 86 ? 0.008 6.834 0.651 1.00 80.94 86 GLY A O 1
ATOM 676 N N . THR A 1 87 ? -1.087 8.119 2.134 1.00 83.06 87 THR A N 1
ATOM 677 C CA . THR A 1 87 ? -2.170 8.506 1.213 1.00 83.06 87 THR A CA 1
ATOM 678 C C . THR A 1 87 ? -1.680 9.448 0.111 1.00 83.06 87 THR A C 1
ATOM 680 O O . THR A 1 87 ? -2.046 9.272 -1.050 1.00 83.06 87 THR A O 1
ATOM 683 N N . ILE A 1 88 ? -0.812 10.415 0.435 1.00 86.44 88 ILE A N 1
ATOM 684 C CA . ILE A 1 88 ? -0.210 11.318 -0.562 1.00 86.44 88 ILE A CA 1
ATOM 685 C C . ILE A 1 88 ? 0.645 10.526 -1.557 1.00 86.44 88 ILE A C 1
ATOM 687 O O . ILE A 1 88 ? 0.524 10.724 -2.765 1.00 86.44 88 ILE A O 1
ATOM 691 N N . LEU A 1 89 ? 1.470 9.595 -1.072 1.00 84.81 89 LEU A N 1
ATOM 692 C CA . LEU A 1 89 ? 2.285 8.745 -1.940 1.00 84.81 89 LEU A CA 1
ATOM 693 C C . LEU A 1 89 ? 1.414 7.860 -2.843 1.00 84.81 89 LEU A C 1
ATOM 695 O O . LEU A 1 89 ? 1.721 7.722 -4.028 1.00 84.81 89 LEU A O 1
ATOM 699 N N . ALA A 1 90 ? 0.312 7.307 -2.324 1.00 81.38 90 ALA A N 1
ATOM 700 C CA . ALA A 1 90 ? -0.643 6.538 -3.125 1.00 81.38 90 ALA A CA 1
ATOM 701 C C . ALA A 1 90 ? -1.265 7.383 -4.253 1.00 81.38 90 ALA A C 1
ATOM 703 O O . ALA A 1 90 ? -1.361 6.913 -5.386 1.00 81.38 90 ALA A O 1
ATOM 704 N N . LEU A 1 91 ? -1.623 8.642 -3.970 1.00 82.62 91 LEU A N 1
ATOM 705 C CA . LEU A 1 91 ? -2.160 9.581 -4.963 1.00 82.62 91 LEU A CA 1
ATOM 706 C C . LEU A 1 91 ? -1.143 9.917 -6.059 1.00 82.62 91 LEU A C 1
ATOM 708 O O . LEU A 1 91 ? -1.488 9.903 -7.238 1.00 82.62 91 LEU A O 1
ATOM 712 N N . ILE A 1 92 ? 0.114 10.179 -5.691 1.00 82.44 92 ILE A N 1
ATOM 713 C CA . ILE A 1 92 ? 1.185 10.434 -6.668 1.00 82.44 92 ILE A CA 1
ATOM 714 C C . ILE A 1 92 ? 1.367 9.215 -7.583 1.00 82.44 92 ILE A C 1
ATOM 716 O O . ILE A 1 92 ? 1.440 9.358 -8.804 1.00 82.44 92 ILE A O 1
ATOM 720 N N . CYS A 1 93 ? 1.367 8.008 -7.009 1.00 75.75 93 CYS A N 1
ATOM 721 C CA . CYS A 1 93 ? 1.498 6.770 -7.778 1.00 75.75 93 CYS A CA 1
ATOM 722 C C . CYS A 1 93 ? 0.308 6.534 -8.721 1.00 75.75 93 CYS A C 1
ATOM 724 O O . CYS A 1 93 ? 0.513 6.061 -9.838 1.00 75.75 93 CYS A O 1
ATOM 726 N N . LEU A 1 94 ? -0.914 6.903 -8.318 1.00 75.69 94 LEU A N 1
ATOM 727 C CA . LEU A 1 94 ? -2.106 6.829 -9.172 1.00 75.69 94 LEU A CA 1
ATOM 728 C C . LEU A 1 94 ? -1.944 7.674 -10.446 1.00 75.69 94 LEU A C 1
ATOM 730 O O . LEU A 1 94 ? -2.283 7.218 -11.537 1.00 75.69 94 LEU A O 1
ATOM 734 N N . VAL A 1 95 ? -1.407 8.892 -10.310 1.00 74.94 95 VAL A N 1
ATOM 735 C CA . VAL A 1 95 ? -1.186 9.810 -11.440 1.00 74.94 95 VAL A CA 1
ATOM 736 C C . VAL A 1 95 ? -0.088 9.289 -12.368 1.00 74.94 95 VAL A C 1
ATOM 738 O O . VAL A 1 95 ? -0.235 9.349 -13.587 1.00 74.94 95 VAL A O 1
ATOM 741 N N . MET A 1 96 ? 0.991 8.736 -11.808 1.00 72.00 96 MET A N 1
ATOM 742 C CA . MET A 1 96 ? 2.105 8.189 -12.592 1.00 72.00 96 MET A CA 1
ATOM 743 C C . MET A 1 96 ? 1.732 6.924 -13.376 1.00 72.00 96 MET A C 1
ATOM 745 O O . MET A 1 96 ? 2.269 6.689 -14.455 1.00 72.00 96 MET A O 1
ATOM 749 N N . LEU A 1 97 ? 0.801 6.119 -12.862 1.00 68.62 97 LEU A N 1
ATOM 750 C CA . LEU A 1 97 ? 0.392 4.839 -13.444 1.00 68.62 97 LEU A CA 1
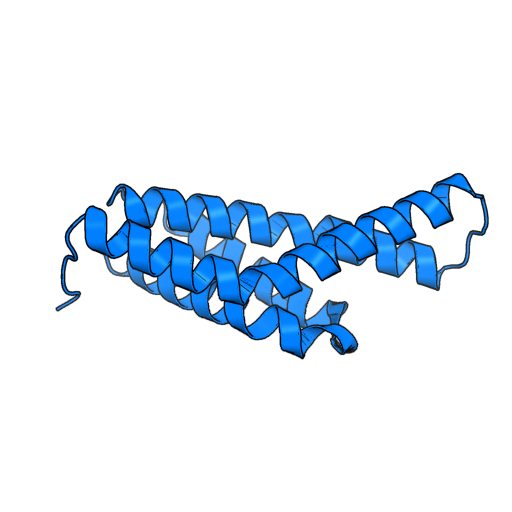ATOM 751 C C . LEU A 1 97 ? -0.938 4.946 -14.208 1.00 68.62 97 LEU A C 1
ATOM 753 O O . LEU A 1 97 ? -1.727 4.006 -14.190 1.00 68.62 97 LEU A O 1
ATOM 757 N N . PHE A 1 98 ? -1.202 6.073 -14.883 1.00 64.62 98 PHE A N 1
ATOM 758 C CA . PHE A 1 98 ? -2.490 6.409 -15.518 1.00 64.62 98 PHE A CA 1
ATOM 759 C C . PHE A 1 98 ? -3.196 5.250 -16.273 1.00 64.62 98 PHE A C 1
ATOM 761 O O . PHE A 1 98 ? -4.405 5.097 -16.084 1.00 64.62 98 PHE A O 1
ATOM 768 N N . PRO A 1 99 ? -2.510 4.364 -17.034 1.00 62.69 99 PRO A N 1
ATOM 769 C CA . PRO A 1 99 ? 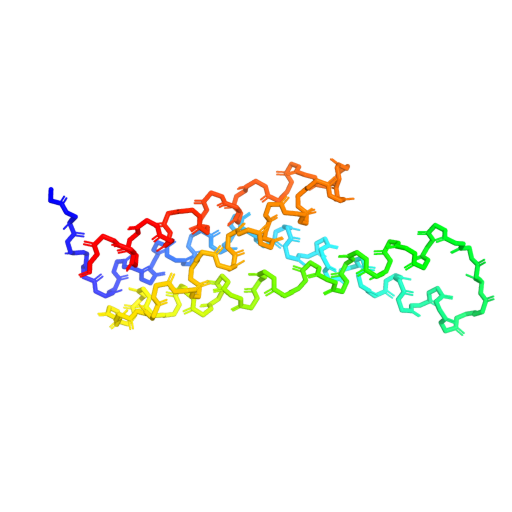-3.153 3.209 -17.682 1.00 62.69 99 PRO A CA 1
ATOM 770 C C . PRO A 1 99 ? -3.616 2.103 -16.712 1.00 62.69 99 PRO A C 1
ATOM 772 O O . PRO A 1 99 ? -4.575 1.391 -16.995 1.00 62.69 99 PRO A O 1
ATOM 775 N N . ALA A 1 100 ? -2.960 1.959 -15.558 1.00 64.56 100 ALA A N 1
ATOM 776 C CA . ALA A 1 100 ? -3.281 0.998 -14.497 1.00 64.56 100 ALA A CA 1
ATOM 777 C C . ALA A 1 100 ? -4.136 1.608 -13.363 1.00 64.56 100 ALA A C 1
ATOM 779 O O . ALA A 1 100 ? -4.454 0.930 -12.383 1.00 64.56 100 ALA A O 1
ATOM 780 N N . SER A 1 101 ? -4.540 2.876 -13.498 1.00 65.75 101 SER A N 1
ATOM 781 C CA . SER A 1 101 ? -5.274 3.647 -12.482 1.00 65.75 101 SER A CA 1
ATOM 782 C C . SER A 1 101 ? -6.592 3.000 -12.036 1.00 65.75 101 SER A C 1
ATOM 784 O O . SER A 1 101 ? -6.954 3.099 -10.862 1.00 65.75 101 SER A O 1
ATOM 786 N N . LEU A 1 102 ? -7.270 2.261 -12.925 1.00 70.50 102 LEU A N 1
ATOM 787 C CA . LEU A 1 102 ? -8.496 1.516 -12.606 1.00 70.50 102 LEU A CA 1
ATOM 788 C C . LEU A 1 102 ? -8.265 0.447 -11.531 1.00 70.50 102 LEU A C 1
ATOM 790 O O . LEU A 1 102 ? -9.110 0.253 -10.659 1.00 70.50 102 LEU A O 1
ATOM 794 N N . PHE A 1 103 ? -7.100 -0.205 -11.546 1.00 75.62 103 PHE A N 1
ATOM 795 C CA . PHE A 1 103 ? -6.729 -1.178 -10.522 1.00 75.62 103 PHE A CA 1
ATOM 796 C C . PHE A 1 103 ? -6.213 -0.501 -9.252 1.00 75.62 103 PHE A C 1
ATOM 798 O O . PHE A 1 103 ? -6.270 -1.090 -8.179 1.00 75.62 103 PHE A O 1
ATOM 805 N N . ALA A 1 104 ? -5.730 0.738 -9.324 1.00 75.00 104 ALA A N 1
ATOM 806 C CA . ALA A 1 104 ? -5.221 1.480 -8.171 1.00 75.00 104 ALA A CA 1
ATOM 807 C C . ALA A 1 104 ? -6.325 2.174 -7.340 1.00 75.00 104 ALA A C 1
ATOM 809 O O . ALA A 1 104 ? -6.072 2.599 -6.211 1.00 75.00 104 ALA A O 1
ATOM 810 N N . LEU A 1 105 ? -7.567 2.232 -7.838 1.00 81.56 105 LEU A N 1
ATOM 811 C CA . LEU A 1 105 ? -8.689 2.862 -7.135 1.00 81.56 105 LEU A CA 1
ATOM 812 C C . LEU A 1 105 ? -9.087 2.144 -5.823 1.00 81.56 105 LEU A C 1
ATOM 814 O O . LEU A 1 105 ? -9.192 2.831 -4.803 1.00 81.56 105 LEU A O 1
ATOM 818 N N . PRO A 1 106 ? -9.275 0.806 -5.771 1.00 85.44 106 PRO A N 1
ATOM 819 C CA . PRO A 1 106 ? -9.612 0.121 -4.520 1.00 85.44 106 PRO A CA 1
ATOM 820 C C . PRO A 1 106 ? -8.603 0.331 -3.375 1.00 85.44 106 PRO A C 1
ATOM 822 O O . PRO A 1 106 ? -9.038 0.729 -2.289 1.00 85.44 106 PRO A O 1
ATOM 825 N N . PRO A 1 107 ? -7.277 0.146 -3.568 1.00 85.50 107 PRO A N 1
ATOM 826 C CA . PRO A 1 107 ? -6.320 0.394 -2.493 1.00 85.50 107 PRO A CA 1
ATOM 827 C C . PRO A 1 107 ? -6.254 1.874 -2.100 1.00 85.50 107 PRO A C 1
ATOM 829 O O . PRO A 1 107 ? -6.059 2.167 -0.922 1.00 85.50 107 PRO A O 1
ATOM 832 N N . MET A 1 108 ? -6.490 2.812 -3.028 1.00 85.62 108 MET A N 1
ATOM 833 C CA . MET A 1 108 ? -6.560 4.243 -2.708 1.00 85.62 108 MET A CA 1
ATOM 834 C C . MET A 1 108 ? -7.756 4.572 -1.807 1.00 85.62 108 MET A C 1
ATOM 836 O O . MET A 1 108 ? -7.598 5.242 -0.787 1.00 85.62 108 MET A O 1
ATOM 840 N N . LEU A 1 109 ? -8.949 4.074 -2.143 1.00 87.12 109 LEU A N 1
ATOM 841 C CA . LEU A 1 109 ? -10.144 4.253 -1.313 1.00 87.12 109 LEU A CA 1
ATOM 842 C C . LEU A 1 109 ? -9.948 3.648 0.080 1.00 87.12 109 LEU A C 1
ATOM 844 O O . LEU A 1 109 ? -10.349 4.246 1.083 1.00 87.12 109 LEU A O 1
ATOM 848 N N . PHE A 1 110 ? -9.284 2.495 0.152 1.00 89.00 110 PHE A N 1
ATOM 849 C CA . PHE A 1 110 ? -8.967 1.865 1.424 1.00 89.00 110 PHE A CA 1
ATOM 850 C C . PHE A 1 110 ? -7.948 2.662 2.246 1.00 89.00 110 PHE A C 1
ATOM 852 O O . PHE A 1 110 ? -8.149 2.846 3.448 1.00 89.00 110 PHE A O 1
ATOM 859 N N . ALA A 1 111 ? -6.906 3.198 1.605 1.00 87.06 111 ALA A N 1
ATOM 860 C CA . ALA A 1 111 ? -5.940 4.092 2.239 1.00 87.06 111 ALA A CA 1
ATOM 861 C C . ALA A 1 111 ? -6.635 5.326 2.831 1.00 87.06 111 ALA A C 1
ATOM 863 O O . ALA A 1 111 ? -6.435 5.632 4.005 1.00 87.06 111 ALA A O 1
ATOM 864 N N . CYS A 1 112 ? -7.520 5.974 2.066 1.00 87.19 112 CYS A N 1
ATOM 865 C CA . CYS A 1 112 ? -8.306 7.119 2.530 1.00 87.19 112 CYS A CA 1
ATOM 866 C C . CYS A 1 112 ? -9.191 6.767 3.735 1.00 87.19 112 CYS A C 1
ATOM 868 O O . CYS A 1 112 ? -9.259 7.535 4.697 1.00 87.19 112 CYS A O 1
ATOM 870 N N . TYR A 1 113 ? -9.848 5.602 3.713 1.00 88.75 113 TYR A N 1
ATOM 871 C CA . TYR A 1 113 ? -10.650 5.123 4.841 1.00 88.75 113 TYR A CA 1
ATOM 872 C C . TYR A 1 113 ? -9.801 4.923 6.105 1.00 88.75 113 TYR A C 1
ATOM 874 O O . TYR A 1 113 ? -10.164 5.413 7.179 1.00 88.75 113 TYR A O 1
ATOM 882 N N . LEU A 1 114 ? -8.663 4.235 5.983 1.00 87.56 114 LEU A N 1
ATOM 883 C CA . LEU A 1 114 ? -7.759 3.981 7.105 1.00 87.56 114 LEU A CA 1
ATOM 884 C C . LEU A 1 114 ? -7.147 5.280 7.634 1.00 87.56 114 LEU A C 1
ATOM 886 O O . LEU A 1 114 ? -7.066 5.468 8.847 1.00 87.56 114 LEU A O 1
ATOM 890 N N . ALA A 1 115 ? -6.785 6.204 6.745 1.00 86.94 115 ALA A N 1
ATOM 891 C CA . ALA A 1 115 ? -6.289 7.517 7.123 1.00 86.94 115 ALA A CA 1
ATOM 892 C C . ALA A 1 115 ? -7.339 8.312 7.902 1.00 86.94 115 ALA A C 1
ATOM 894 O O . ALA A 1 115 ? -7.040 8.841 8.971 1.00 86.94 115 ALA A O 1
ATOM 895 N N . TYR A 1 116 ? -8.587 8.334 7.429 1.00 88.06 116 TYR A N 1
ATOM 896 C CA . TYR A 1 116 ? -9.689 8.960 8.156 1.00 88.06 116 TYR A CA 1
ATOM 897 C C . TYR A 1 116 ? -9.891 8.337 9.545 1.00 88.06 116 TYR A C 1
ATOM 899 O O . TYR A 1 116 ? -10.086 9.062 10.522 1.00 88.06 116 TYR A O 1
ATOM 907 N N . TRP A 1 117 ? -9.827 7.007 9.649 1.00 86.25 117 TRP A N 1
ATOM 908 C CA . TRP A 1 117 ? -9.979 6.305 10.924 1.00 86.25 117 TRP A CA 1
ATOM 909 C C . TRP A 1 117 ? -8.871 6.675 11.920 1.00 86.25 117 TRP A C 1
ATOM 911 O O . TRP A 1 117 ? -9.179 7.070 13.044 1.00 86.25 117 TRP A O 1
ATOM 921 N N . HIS A 1 118 ? -7.605 6.626 11.488 1.00 85.31 118 HIS A N 1
ATOM 922 C CA . HIS A 1 118 ? -6.436 6.941 12.322 1.00 85.31 118 HIS A CA 1
ATOM 923 C C . HIS A 1 118 ? -6.326 8.428 12.685 1.00 85.31 118 HIS A C 1
ATOM 925 O O . HIS A 1 118 ? -5.765 8.758 13.724 1.00 85.31 118 HIS A O 1
ATOM 931 N N . LEU A 1 119 ? -6.848 9.341 11.859 1.00 83.50 119 LEU A N 1
ATOM 932 C CA . LEU A 1 119 ? -6.829 10.783 12.143 1.00 83.50 119 LEU A CA 1
ATOM 933 C C . LEU A 1 119 ? -7.969 11.240 13.062 1.00 83.50 119 LEU A C 1
ATOM 935 O O . LEU A 1 119 ? -7.843 12.272 13.723 1.00 83.50 119 LEU A O 1
ATOM 939 N N . LYS A 1 120 ? -9.088 10.508 13.078 1.00 78.44 120 LYS A N 1
ATOM 940 C CA . LYS A 1 120 ? -10.273 10.845 13.878 1.00 78.44 120 LYS A CA 1
ATOM 941 C C . LYS A 1 120 ? -10.204 10.326 15.316 1.00 78.44 120 LYS A C 1
ATOM 943 O O . LYS A 1 120 ? -10.893 10.870 16.178 1.00 78.44 120 LYS A O 1
ATOM 948 N N . ILE A 1 121 ? -9.444 9.261 15.549 1.00 58.34 121 ILE A N 1
ATOM 949 C CA . ILE A 1 121 ? -9.292 8.598 16.850 1.00 58.34 121 ILE A CA 1
ATOM 950 C C . ILE A 1 121 ? -8.081 9.154 17.585 1.00 58.34 121 ILE A C 1
ATOM 952 O O . ILE A 1 121 ? -8.225 9.449 18.792 1.00 58.34 121 ILE A O 1
#

Sequence (121 aa):
MVKIYTPDLRIKISLGIWFVCLPSLLVSVVGLMLGVAAIVSKQFDNSAFLTGLACIISLIPWMFLIHMNVKWVDNEKLSKWIPVIGTILALICLVMLFPASLFALPPMLFACYLAYWHLKI

Foldseek 3Di:
DPPPDDLVVLVVVLVVLVVLLVVVLVVLVVQLVQLVVCVVVVVPPVVSVLSNVLSVLLVVLVVLLVVLSVCVSVVHADDLVSLVVSLVSLVVSLVSPVVSNVSSVSSNVSSVVSSVVNVVD